Protein AF-A0A4Q2D1F9-F1 (afdb_monomer)

Secondary structure (DSSP, 8-state):
--HHHHHHHHHH-TT--EEEE---TTSSS--S-HHHHHHHHHHHHHH-TT--EEEEEEEPPHHHHHHHTT-TT-SEEEEEE-TT--HHHHHHGGG-TT--EEEEEE--GGGGTTT-

Structur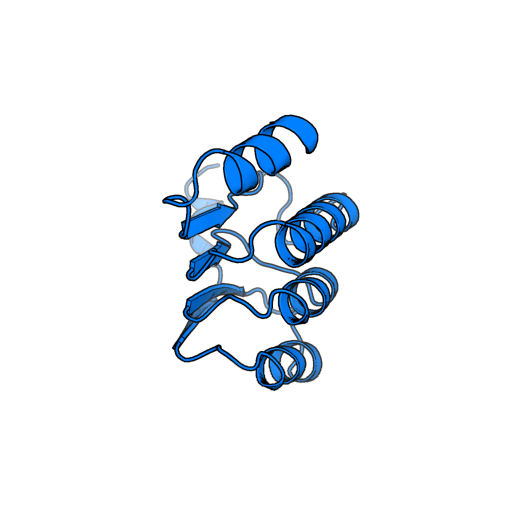e (mmCIF, N/CA/C/O backbone):
data_AF-A0A4Q2D1F9-F1
#
_entry.id   AF-A0A4Q2D1F9-F1
#
loop_
_atom_site.group_PDB
_atom_site.id
_atom_site.type_symbol
_atom_site.label_atom_id
_atom_site.label_alt_id
_atom_site.label_comp_id
_atom_site.label_asym_id
_atom_site.label_entity_id
_atom_site.label_seq_id
_atom_site.pdbx_PDB_ins_code
_atom_site.Cartn_x
_atom_site.Cartn_y
_atom_site.Cartn_z
_atom_site.occupancy
_atom_site.B_iso_or_equiv
_atom_site.auth_seq_id
_atom_site.auth_comp_id
_atom_site.auth_asym_id
_atom_site.auth_atom_id
_atom_site.pdbx_PDB_model_num
ATOM 1 N N . MET A 1 1 ? -14.770 5.225 -10.952 1.00 51.91 1 MET A N 1
ATOM 2 C CA . MET A 1 1 ? -15.082 5.745 -9.608 1.00 51.91 1 MET A CA 1
ATOM 3 C C . MET A 1 1 ? -14.342 7.062 -9.520 1.00 51.91 1 MET A C 1
ATOM 5 O O . MET A 1 1 ? -13.152 7.042 -9.796 1.00 51.91 1 MET A O 1
ATOM 9 N N . ASP A 1 2 ? -15.034 8.182 -9.334 1.00 61.16 2 ASP A N 1
ATOM 10 C CA . ASP A 1 2 ? -14.366 9.476 -9.145 1.00 61.16 2 ASP A CA 1
ATOM 11 C C . ASP A 1 2 ? -13.893 9.620 -7.686 1.00 61.16 2 ASP A C 1
ATOM 13 O O . ASP A 1 2 ? -14.381 8.914 -6.797 1.00 61.16 2 ASP A O 1
ATOM 17 N N . ASP A 1 3 ? -12.919 10.500 -7.443 1.00 59.34 3 ASP A N 1
ATOM 18 C CA . ASP A 1 3 ? -12.257 10.657 -6.135 1.00 59.34 3 ASP A CA 1
ATOM 19 C C . ASP A 1 3 ? -13.255 10.990 -5.010 1.00 59.34 3 ASP A C 1
ATOM 21 O O . ASP A 1 3 ? -13.109 10.541 -3.871 1.00 59.34 3 ASP A O 1
ATOM 25 N N . ILE A 1 4 ? -14.331 11.708 -5.353 1.00 62.62 4 ILE A N 1
ATOM 26 C CA . ILE A 1 4 ? -15.407 12.104 -4.435 1.00 62.62 4 ILE A CA 1
ATOM 27 C C . ILE A 1 4 ? -16.170 10.877 -3.919 1.00 62.62 4 ILE A C 1
ATOM 29 O O . ILE A 1 4 ? -16.434 10.774 -2.719 1.00 62.62 4 ILE A O 1
ATOM 33 N N . SER A 1 5 ? -16.489 9.916 -4.791 1.00 73.19 5 SER A N 1
ATOM 34 C CA . SER A 1 5 ? -17.184 8.686 -4.392 1.00 73.19 5 SER A CA 1
ATOM 35 C C . SER A 1 5 ? -16.352 7.833 -3.429 1.00 73.19 5 SER A C 1
ATOM 37 O O . SER A 1 5 ? -16.905 7.171 -2.551 1.00 73.19 5 SER A O 1
ATOM 39 N N . LEU A 1 6 ? -15.024 7.841 -3.574 1.00 69.62 6 LEU A N 1
ATOM 40 C CA . LEU A 1 6 ? -14.130 7.061 -2.718 1.00 69.62 6 LEU A CA 1
ATOM 41 C C . LEU A 1 6 ? -13.899 7.726 -1.363 1.00 69.62 6 LEU A C 1
ATOM 43 O O . LEU A 1 6 ? -13.922 7.051 -0.335 1.00 69.62 6 LEU A O 1
ATOM 47 N N . PHE A 1 7 ? -13.749 9.048 -1.355 1.00 68.12 7 PHE A N 1
ATOM 48 C CA . PHE A 1 7 ? -13.691 9.833 -0.130 1.00 68.12 7 PHE A CA 1
ATOM 49 C C . PHE A 1 7 ? -14.926 9.603 0.748 1.00 68.12 7 PHE A C 1
ATOM 51 O O . PHE A 1 7 ? -14.798 9.264 1.926 1.00 68.12 7 PHE A O 1
ATOM 58 N N . ILE A 1 8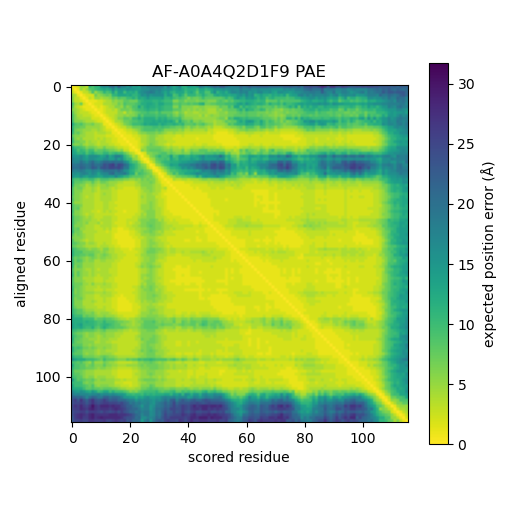 ? -16.124 9.704 0.158 1.00 68.12 8 ILE A N 1
ATOM 59 C CA . ILE A 1 8 ? -17.379 9.451 0.873 1.00 68.12 8 ILE A CA 1
ATOM 60 C C . ILE A 1 8 ? -17.378 8.031 1.441 1.00 68.12 8 ILE A C 1
ATOM 62 O O . ILE A 1 8 ? -17.720 7.858 2.606 1.00 68.12 8 ILE A O 1
ATOM 66 N N . ALA A 1 9 ? -16.942 7.028 0.671 1.00 74.75 9 ALA A N 1
ATOM 67 C CA . ALA A 1 9 ? -16.897 5.645 1.137 1.00 74.75 9 ALA A CA 1
ATOM 68 C C . ALA A 1 9 ? -16.049 5.478 2.413 1.00 74.75 9 ALA A C 1
ATOM 70 O O . ALA A 1 9 ? -16.528 4.876 3.371 1.00 74.75 9 ALA A O 1
ATOM 71 N N . PHE A 1 10 ? -14.844 6.055 2.473 1.00 78.06 10 PHE A N 1
ATOM 72 C CA . PHE A 1 10 ? -13.990 5.954 3.666 1.00 78.06 10 PHE A CA 1
ATOM 73 C C . PHE A 1 10 ? -14.530 6.711 4.882 1.00 78.06 10 PHE A C 1
ATOM 75 O O . PHE A 1 10 ? -14.299 6.287 6.014 1.00 78.06 10 PHE A O 1
ATOM 82 N N . GLN A 1 11 ? -15.272 7.799 4.670 1.00 73.50 11 GLN A N 1
ATOM 83 C CA . GLN A 1 11 ? -15.863 8.564 5.767 1.00 73.50 11 GLN A CA 1
ATOM 84 C C . GLN A 1 11 ? -17.152 7.947 6.313 1.00 73.50 11 GLN A C 1
ATOM 86 O O . GLN A 1 11 ? -17.373 7.948 7.523 1.00 73.50 11 GLN A O 1
ATOM 91 N N . VAL A 1 12 ? -18.025 7.448 5.435 1.00 75.94 12 VAL A N 1
ATOM 92 C CA . VAL A 1 12 ? -19.377 7.011 5.824 1.00 75.94 12 VAL A CA 1
ATOM 93 C C . VAL A 1 12 ? -19.457 5.525 6.153 1.00 75.94 12 VAL A C 1
ATOM 95 O O . VAL A 1 12 ? -20.417 5.094 6.790 1.00 75.94 12 VAL A O 1
ATOM 98 N N . LEU A 1 13 ? -18.456 4.736 5.752 1.00 77.19 13 LEU A N 1
ATOM 99 C CA . LEU A 1 13 ? -18.374 3.308 6.038 1.00 77.19 13 LEU A CA 1
ATOM 100 C C . LEU A 1 13 ? -17.093 3.018 6.832 1.00 77.19 13 LEU A C 1
ATOM 102 O O . LEU A 1 13 ? -16.105 2.563 6.257 1.00 77.19 13 LEU A O 1
ATOM 106 N N . PRO A 1 14 ? -17.100 3.210 8.167 1.00 74.25 14 PRO A N 1
ATOM 107 C CA . PRO A 1 14 ? -15.929 2.944 9.009 1.00 74.25 14 PRO A CA 1
ATOM 108 C C . PRO A 1 14 ? -15.499 1.468 8.992 1.00 74.25 14 PRO A C 1
ATOM 110 O O . PRO A 1 14 ? -14.394 1.140 9.407 1.00 74.25 14 PRO A O 1
ATOM 113 N N . SER A 1 15 ? -16.360 0.575 8.494 1.00 84.25 15 SER A N 1
ATOM 114 C CA . SER A 1 15 ? -16.048 -0.833 8.256 1.00 84.25 15 SER A CA 1
ATOM 115 C C . SER A 1 15 ? -15.146 -1.075 7.043 1.00 84.25 15 SER A C 1
ATOM 117 O O . SER A 1 15 ? -14.632 -2.182 6.906 1.00 84.25 15 SER A O 1
ATOM 119 N N . ILE A 1 16 ? -14.968 -0.100 6.141 1.00 87.00 16 ILE A N 1
ATOM 120 C CA . ILE A 1 16 ? -14.017 -0.235 5.034 1.00 87.00 16 ILE A CA 1
ATOM 121 C C . ILE A 1 16 ? -12.609 -0.080 5.600 1.00 87.00 16 ILE A C 1
ATOM 123 O O . ILE A 1 16 ? -12.116 1.024 5.816 1.00 87.00 16 ILE A O 1
ATOM 127 N N . ASN A 1 17 ? -11.962 -1.219 5.809 1.00 91.69 17 ASN A N 1
ATOM 128 C CA . ASN A 1 17 ? -10.580 -1.315 6.262 1.00 91.69 17 ASN A CA 1
ATOM 129 C C . ASN A 1 17 ? -9.664 -2.025 5.251 1.00 91.69 17 ASN A C 1
ATOM 131 O O . ASN A 1 17 ? -8.459 -2.112 5.471 1.00 91.69 17 ASN A O 1
ATOM 135 N N . VAL A 1 18 ? -10.209 -2.494 4.126 1.00 92.94 18 VAL A N 1
ATOM 136 C CA . VAL A 1 18 ? -9.450 -3.117 3.038 1.00 92.94 18 VAL A CA 1
ATOM 137 C C . VAL A 1 18 ? -9.709 -2.365 1.741 1.00 92.94 18 VAL A C 1
ATOM 139 O O . VAL A 1 18 ? -10.860 -2.175 1.347 1.00 92.94 18 VAL A O 1
ATOM 142 N N . LEU A 1 19 ? -8.635 -1.991 1.050 1.00 92.62 19 LEU A N 1
ATOM 143 C CA . LEU A 1 19 ? -8.678 -1.395 -0.278 1.00 92.62 19 LEU A CA 1
ATOM 144 C C . LEU A 1 19 ? -7.838 -2.234 -1.233 1.00 92.62 19 LEU A C 1
ATOM 146 O O . LEU A 1 19 ? -6.653 -2.477 -1.009 1.00 92.62 19 LEU A O 1
ATOM 150 N N . GLN A 1 20 ? -8.460 -2.639 -2.334 1.00 92.19 20 GLN A N 1
ATOM 151 C CA . GLN A 1 20 ? -7.782 -3.303 -3.434 1.00 92.19 20 GLN A CA 1
ATOM 152 C C . GLN A 1 20 ? -7.845 -2.419 -4.677 1.00 92.19 20 GLN A C 1
ATOM 154 O O . GLN A 1 20 ? -8.926 -2.070 -5.147 1.00 92.19 20 GLN A O 1
ATOM 159 N N . ILE A 1 21 ? -6.679 -2.093 -5.228 1.00 88.06 21 ILE A N 1
ATOM 160 C CA . ILE A 1 21 ? -6.530 -1.261 -6.417 1.00 88.06 21 ILE A CA 1
ATOM 161 C C . ILE A 1 21 ? -6.122 -2.161 -7.583 1.00 88.06 21 ILE A C 1
ATOM 163 O O . ILE A 1 21 ? -5.020 -2.719 -7.634 1.00 88.06 21 ILE A O 1
ATOM 167 N N . SER A 1 22 ? -7.045 -2.295 -8.534 1.00 83.38 22 SER A N 1
ATOM 168 C CA . SER A 1 22 ? -6.818 -2.955 -9.817 1.00 83.38 22 SER A CA 1
ATOM 169 C C . SER A 1 22 ? -6.730 -1.896 -10.908 1.00 83.38 22 SER A C 1
ATOM 171 O O . SER A 1 22 ? -7.693 -1.168 -11.146 1.00 83.38 22 SER A O 1
ATOM 173 N N . ARG A 1 23 ? -5.565 -1.797 -11.549 1.00 77.75 23 ARG A N 1
ATOM 174 C CA . ARG A 1 23 ? -5.321 -0.887 -12.677 1.00 77.75 23 ARG A CA 1
ATOM 175 C C . ARG A 1 23 ? -5.478 -1.637 -14.000 1.00 77.75 23 ARG A C 1
ATOM 177 O O . ARG A 1 23 ? -5.281 -2.854 -14.052 1.00 77.75 23 ARG A O 1
ATOM 184 N N . ASP A 1 24 ? -5.854 -0.914 -15.054 1.00 70.31 24 ASP A N 1
ATOM 185 C CA . ASP A 1 24 ? -6.038 -1.486 -16.393 1.00 70.31 24 ASP A CA 1
ATOM 186 C C . ASP A 1 24 ? -4.700 -2.026 -16.949 1.00 70.31 24 ASP A C 1
ATOM 188 O O . ASP A 1 24 ? -3.646 -1.410 -16.807 1.00 70.31 24 ASP A O 1
ATOM 192 N N . HIS A 1 25 ? -4.764 -3.202 -17.568 1.00 58.88 25 HIS A N 1
ATOM 193 C CA . HIS A 1 25 ? -3.659 -4.050 -18.027 1.00 58.88 25 HIS A CA 1
ATOM 194 C C . HIS A 1 25 ? -3.121 -3.652 -19.406 1.00 58.88 25 HIS A C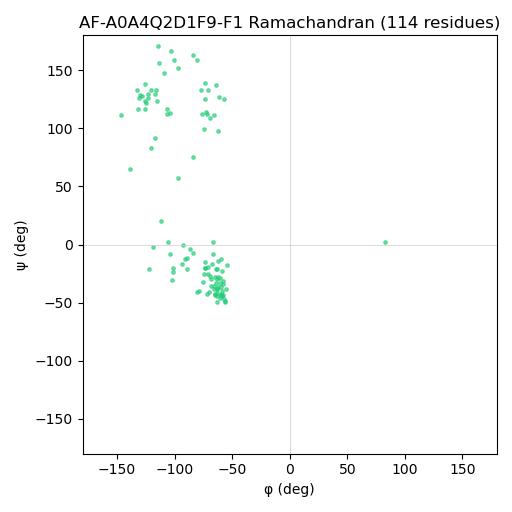 1
ATOM 196 O O . HIS A 1 25 ? -2.113 -4.190 -19.862 1.00 58.88 25 HIS A O 1
ATOM 202 N N . ARG A 1 26 ? -3.789 -2.716 -20.090 1.00 60.88 26 ARG A N 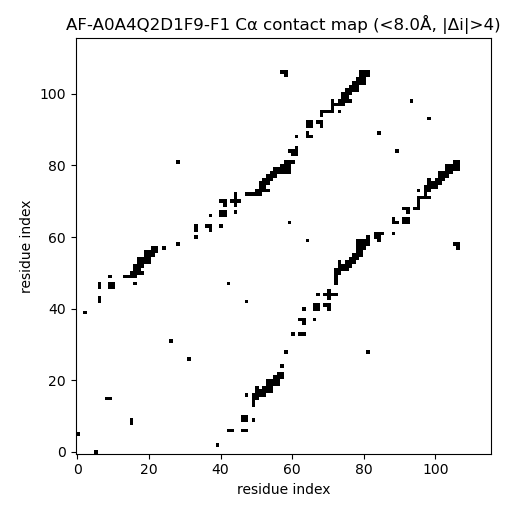1
ATOM 203 C CA . ARG A 1 26 ? -3.442 -2.326 -21.463 1.00 60.88 26 ARG A CA 1
ATOM 204 C C . ARG A 1 26 ? -2.086 -1.623 -21.595 1.00 60.88 26 ARG A C 1
ATOM 206 O O . ARG A 1 26 ? -1.613 -1.445 -22.714 1.00 60.88 26 ARG A O 1
ATOM 213 N N . PHE A 1 27 ? -1.432 -1.289 -20.482 1.00 55.53 27 PHE A N 1
ATOM 214 C CA . PHE A 1 27 ? -0.123 -0.643 -20.468 1.00 55.53 27 PHE A CA 1
ATOM 215 C C . PHE A 1 27 ? 0.914 -1.552 -19.803 1.00 55.53 27 PHE A C 1
ATOM 217 O O . PHE A 1 27 ? 1.085 -1.569 -18.586 1.00 55.53 27 PHE A O 1
ATOM 224 N N . GLN A 1 28 ? 1.580 -2.357 -20.634 1.00 54.00 28 GLN A N 1
ATOM 225 C CA . GLN A 1 28 ? 2.618 -3.308 -20.237 1.00 54.00 28 GLN A CA 1
ATOM 226 C C . GLN A 1 28 ? 3.816 -2.581 -19.605 1.00 54.00 28 GLN A C 1
ATOM 228 O O . GLN A 1 28 ? 4.698 -2.092 -20.306 1.00 54.00 28 GLN A O 1
ATOM 233 N N . GLY A 1 29 ? 3.863 -2.528 -18.274 1.00 55.06 29 GLY A N 1
ATOM 234 C CA . GLY A 1 29 ? 5.053 -2.114 -17.526 1.00 55.06 29 GLY A CA 1
ATOM 235 C C . GLY A 1 29 ? 5.270 -0.607 -17.361 1.00 55.06 29 GLY A C 1
ATOM 236 O O . GLY A 1 29 ? 6.256 -0.222 -16.739 1.00 55.06 29 GLY A O 1
ATOM 237 N N . GLN A 1 30 ? 4.365 0.244 -17.847 1.00 58.47 30 GLN A N 1
ATOM 238 C CA . GLN A 1 30 ? 4.424 1.682 -17.590 1.00 58.47 30 GLN A CA 1
ATOM 239 C C . GLN A 1 30 ? 3.006 2.236 -17.501 1.00 58.47 30 GLN A C 1
ATOM 241 O O . GLN A 1 30 ? 2.271 2.251 -18.482 1.00 58.47 30 GLN A O 1
ATOM 246 N N . GLU A 1 31 ? 2.596 2.656 -16.307 1.00 65.50 31 GLU A N 1
ATOM 247 C CA . GLU A 1 31 ? 1.356 3.410 -16.161 1.00 65.50 31 GLU A CA 1
ATOM 248 C C . GLU A 1 31 ? 1.492 4.707 -16.965 1.00 65.50 31 GLU A C 1
ATOM 250 O O . GLU A 1 31 ? 2.472 5.427 -16.789 1.00 65.50 31 GLU A O 1
ATOM 255 N N . LEU A 1 32 ? 0.542 4.991 -17.862 1.00 66.81 32 LEU A N 1
ATOM 256 C CA . LEU A 1 32 ? 0.563 6.238 -18.637 1.00 66.81 32 LEU A CA 1
ATOM 257 C C . LEU A 1 32 ? 0.435 7.473 -17.738 1.00 66.81 32 LEU A C 1
ATOM 259 O O . LEU A 1 32 ? 0.955 8.527 -18.088 1.00 66.81 32 LEU A O 1
ATOM 263 N N . HIS A 1 33 ? -0.256 7.316 -16.605 1.00 79.06 33 HIS A N 1
ATOM 264 C CA . HIS A 1 33 ? -0.614 8.39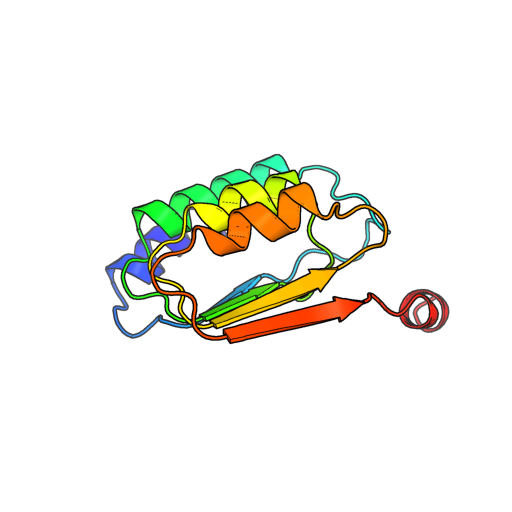6 -15.693 1.00 79.06 33 HIS A CA 1
ATOM 265 C C . HIS A 1 33 ? -0.456 7.991 -14.215 1.00 79.06 33 HIS A C 1
ATOM 267 O O . HIS A 1 33 ? -1.454 7.887 -13.494 1.00 79.06 33 HIS A O 1
ATOM 273 N N . PRO A 1 34 ? 0.777 7.719 -13.739 1.00 82.00 34 PRO A N 1
ATOM 274 C CA . PRO A 1 34 ? 1.026 7.373 -12.339 1.00 82.00 34 PRO A CA 1
ATOM 275 C C . PRO A 1 34 ? 0.564 8.467 -11.368 1.00 82.00 34 PRO A C 1
ATOM 277 O O . PRO A 1 34 ? 0.281 8.169 -10.211 1.00 82.00 34 PRO A O 1
ATOM 280 N N . GLU A 1 35 ? 0.447 9.715 -11.824 1.00 86.12 35 GLU A N 1
ATOM 281 C CA . GLU A 1 35 ? -0.059 10.847 -11.054 1.00 86.12 35 GLU A CA 1
ATOM 282 C C . GLU A 1 35 ? -1.479 10.632 -10.522 1.00 86.12 35 GLU A C 1
ATOM 284 O O . GLU A 1 35 ? -1.765 11.069 -9.410 1.00 86.12 35 GLU A O 1
ATOM 289 N N . TYR A 1 36 ? -2.349 9.920 -11.247 1.00 85.94 36 TYR A N 1
ATOM 290 C CA . TYR A 1 36 ? -3.704 9.644 -10.765 1.00 85.94 36 TYR A CA 1
ATOM 291 C C . TYR A 1 36 ? -3.685 8.632 -9.627 1.00 85.94 36 TYR A C 1
ATOM 293 O O . TYR A 1 36 ? -4.344 8.831 -8.609 1.00 85.94 36 TYR A O 1
ATOM 301 N N . THR A 1 37 ? -2.881 7.576 -9.756 1.00 87.25 37 THR A N 1
ATOM 302 C CA . THR A 1 37 ? -2.706 6.603 -8.674 1.00 87.25 37 THR A CA 1
ATOM 303 C C . THR A 1 37 ? -2.020 7.238 -7.465 1.00 87.25 37 THR A C 1
ATOM 305 O O . THR A 1 37 ? -2.395 6.957 -6.332 1.00 87.25 37 THR A O 1
ATOM 308 N N . ILE A 1 38 ? -1.050 8.128 -7.676 1.00 90.25 38 ILE A N 1
ATOM 309 C CA . ILE A 1 38 ? -0.407 8.875 -6.591 1.00 90.25 38 ILE A CA 1
ATOM 310 C C . ILE A 1 38 ? -1.426 9.776 -5.883 1.00 90.25 38 ILE A C 1
ATOM 312 O O . ILE A 1 38 ? -1.534 9.699 -4.663 1.00 90.25 38 ILE A O 1
ATOM 316 N N . ALA A 1 39 ? -2.211 10.565 -6.624 1.00 89.31 39 ALA A N 1
ATOM 317 C CA . ALA A 1 39 ? -3.238 11.439 -6.055 1.00 89.31 39 ALA A CA 1
ATOM 318 C C . ALA A 1 39 ? -4.295 10.649 -5.269 1.00 89.31 39 ALA A C 1
ATOM 320 O O . ALA A 1 39 ? -4.651 11.026 -4.153 1.00 89.31 39 ALA A O 1
ATOM 321 N N . LEU A 1 40 ? -4.728 9.509 -5.813 1.00 88.69 40 LEU A N 1
ATOM 322 C CA . LEU A 1 40 ? -5.614 8.567 -5.140 1.00 88.69 40 LEU A CA 1
ATOM 323 C C . LEU A 1 40 ? -5.033 8.106 -3.797 1.00 88.69 40 LEU A C 1
ATOM 325 O O . LEU A 1 40 ? -5.725 8.127 -2.782 1.00 88.69 40 LEU A O 1
ATOM 329 N N . ILE A 1 41 ? -3.765 7.694 -3.776 1.00 91.88 41 ILE A N 1
ATOM 330 C CA . ILE A 1 41 ? -3.106 7.219 -2.555 1.00 91.88 41 ILE A CA 1
ATOM 331 C C . ILE A 1 41 ? -2.894 8.343 -1.542 1.00 91.88 41 ILE A C 1
ATOM 333 O O . ILE A 1 41 ? -3.072 8.109 -0.349 1.00 91.88 41 ILE A O 1
ATOM 337 N N . SER A 1 42 ? -2.602 9.564 -1.989 1.00 90.81 42 SER A N 1
ATOM 338 C CA . SER A 1 42 ? -2.573 10.733 -1.107 1.00 90.81 42 SER A CA 1
ATOM 339 C C . SER A 1 42 ? -3.936 10.977 -0.452 1.00 90.81 42 SER A C 1
ATOM 341 O O . SER A 1 42 ? -4.007 11.111 0.765 1.00 90.81 42 SER A O 1
ATOM 343 N N . ALA A 1 43 ? -5.032 10.919 -1.214 1.00 88.38 43 ALA A N 1
ATOM 344 C CA . ALA A 1 43 ? -6.376 11.049 -0.650 1.00 88.38 43 ALA A CA 1
ATOM 345 C C . ALA A 1 43 ? -6.709 9.915 0.342 1.00 88.38 43 ALA A C 1
ATOM 347 O O . ALA A 1 43 ? -7.361 10.142 1.361 1.00 88.38 43 ALA A O 1
ATOM 348 N N . VAL A 1 44 ? -6.244 8.691 0.072 1.00 90.38 44 VAL A N 1
ATO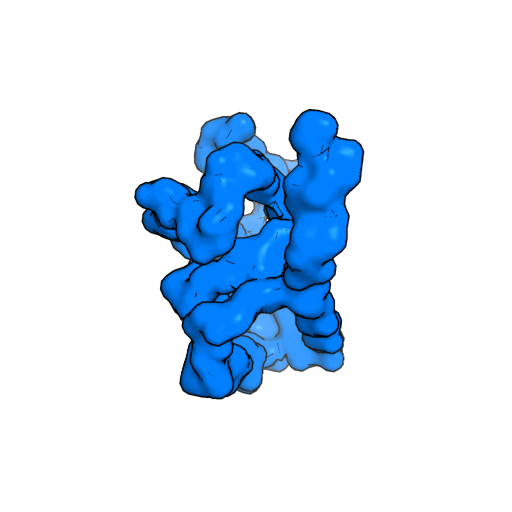M 349 C CA . VAL A 1 44 ? -6.364 7.558 1.005 1.00 90.38 44 VAL A CA 1
ATOM 350 C C . VAL A 1 44 ? -5.592 7.830 2.299 1.00 90.38 44 VAL A C 1
ATOM 352 O O . VAL A 1 44 ? -6.144 7.600 3.372 1.00 90.38 44 VAL A O 1
ATOM 355 N N . ALA A 1 45 ? -4.365 8.352 2.228 1.00 91.56 45 ALA A N 1
ATOM 356 C CA . ALA A 1 45 ? -3.575 8.702 3.410 1.00 91.56 45 ALA A CA 1
ATOM 357 C C . ALA A 1 45 ? -4.286 9.739 4.300 1.00 91.56 45 ALA A C 1
ATOM 359 O O . ALA A 1 45 ? -4.306 9.599 5.524 1.00 91.56 45 ALA A O 1
ATOM 360 N N . ASP A 1 46 ? -4.928 10.733 3.686 1.00 89.81 46 ASP A N 1
ATOM 361 C CA . ASP A 1 46 ? -5.605 11.811 4.411 1.00 89.81 46 ASP A CA 1
ATOM 362 C C . ASP A 1 46 ? -6.934 11.362 5.040 1.00 89.81 46 ASP A C 1
ATOM 364 O O . ASP A 1 46 ? -7.335 11.849 6.103 1.00 89.81 46 ASP A O 1
ATOM 368 N N . HIS A 1 47 ? -7.645 10.426 4.405 1.00 87.19 47 HIS A N 1
ATOM 369 C CA . HIS A 1 47 ? -9.058 10.187 4.717 1.00 87.19 47 HIS A CA 1
ATOM 370 C C . HIS A 1 47 ? -9.397 8.764 5.165 1.00 87.19 47 HIS A C 1
ATOM 372 O O . HIS A 1 47 ? -10.400 8.570 5.852 1.00 87.19 47 HIS A O 1
ATOM 378 N N . ALA A 1 48 ? -8.571 7.768 4.849 1.00 89.12 48 ALA A N 1
ATOM 379 C CA . ALA A 1 48 ? -8.835 6.363 5.149 1.00 89.12 48 ALA A CA 1
ATOM 380 C C . ALA A 1 48 ? -8.139 5.910 6.448 1.00 89.12 48 ALA A C 1
ATOM 382 O O . ALA A 1 48 ? -7.366 4.952 6.474 1.00 89.12 48 ALA A O 1
ATOM 383 N N . GLN A 1 49 ? -8.433 6.590 7.559 1.00 89.00 49 GLN A N 1
ATOM 384 C CA . GLN A 1 49 ? -7.771 6.341 8.853 1.00 89.00 49 GLN A CA 1
ATOM 385 C C . GLN A 1 49 ? -8.033 4.932 9.424 1.00 89.00 49 GLN A C 1
ATOM 387 O O . GLN A 1 49 ? -7.252 4.435 10.227 1.00 89.00 49 GLN A O 1
ATOM 392 N N . ASN A 1 50 ? -9.102 4.264 8.976 1.00 91.62 50 ASN A N 1
ATOM 393 C CA . ASN A 1 50 ? -9.432 2.886 9.362 1.00 91.62 50 ASN A CA 1
ATOM 394 C C . ASN A 1 50 ? -8.868 1.829 8.396 1.00 91.62 50 ASN A C 1
ATOM 396 O O . ASN A 1 50 ? -9.111 0.638 8.590 1.00 91.62 50 ASN A O 1
ATOM 400 N N . LEU A 1 51 ? -8.162 2.237 7.336 1.00 93.62 51 LEU A N 1
ATOM 401 C CA . LEU A 1 51 ? -7.616 1.318 6.346 1.00 93.62 51 LEU A CA 1
ATOM 402 C C . LEU A 1 51 ? -6.445 0.529 6.930 1.00 93.62 51 LEU A C 1
ATOM 404 O O . LEU A 1 51 ? -5.377 1.078 7.156 1.00 93.62 51 LEU A O 1
ATOM 408 N N . THR A 1 52 ? -6.623 -0.774 7.117 1.00 96.38 52 THR A N 1
ATOM 409 C CA . THR A 1 52 ? -5.587 -1.665 7.649 1.00 96.38 52 THR A CA 1
ATOM 410 C C . THR A 1 52 ? -4.905 -2.485 6.561 1.00 96.38 52 THR A C 1
ATOM 412 O O . THR A 1 52 ? -3.762 -2.901 6.742 1.00 96.38 52 THR A O 1
ATOM 415 N N . ALA A 1 53 ? -5.560 -2.704 5.417 1.00 96.62 53 ALA A N 1
ATOM 416 C CA . ALA A 1 53 ? -5.002 -3.493 4.328 1.00 96.62 53 ALA A CA 1
ATOM 417 C C . ALA A 1 53 ? -5.086 -2.779 2.974 1.00 96.62 53 ALA A C 1
ATOM 419 O O . ALA A 1 53 ? -6.157 -2.348 2.541 1.00 96.62 53 ALA A O 1
ATOM 420 N N . LEU A 1 54 ? -3.949 -2.716 2.280 1.00 96.12 54 LEU A N 1
ATOM 421 C CA . LEU A 1 54 ? -3.826 -2.121 0.952 1.00 96.12 54 LEU A CA 1
ATOM 422 C C . LEU A 1 54 ? -3.205 -3.122 -0.024 1.00 96.12 54 LEU A C 1
ATOM 424 O O . LEU A 1 54 ? -2.107 -3.639 0.194 1.00 96.12 54 LEU A O 1
ATOM 428 N N . HIS A 1 55 ? -3.915 -3.386 -1.118 1.00 95.38 55 HIS A N 1
ATOM 429 C CA . HIS A 1 55 ? -3.532 -4.385 -2.109 1.00 95.38 55 HIS A CA 1
ATOM 430 C C . HIS A 1 55 ? -3.442 -3.771 -3.503 1.00 95.38 55 HIS A C 1
ATOM 432 O O . HIS A 1 55 ? -4.434 -3.287 -4.045 1.00 95.38 55 HIS A O 1
ATOM 438 N N . PHE A 1 56 ? -2.268 -3.864 -4.121 1.00 91.38 56 PHE A N 1
ATOM 439 C CA . PHE A 1 56 ? -2.063 -3.552 -5.530 1.00 91.38 56 PHE A CA 1
ATOM 440 C C . PHE A 1 56 ? -1.931 -4.840 -6.331 1.00 91.38 56 PHE A C 1
ATOM 442 O O . PHE A 1 56 ? -0.952 -5.571 -6.196 1.00 91.38 56 PHE A O 1
ATOM 449 N N . ILE A 1 57 ? -2.909 -5.095 -7.202 1.00 86.12 57 ILE A N 1
ATOM 450 C CA . ILE A 1 57 ? -2.924 -6.302 -8.047 1.00 86.12 57 ILE A CA 1
ATOM 451 C C . ILE A 1 57 ? -1.909 -6.192 -9.195 1.00 86.12 57 ILE A C 1
ATOM 453 O O . ILE A 1 57 ? -1.438 -7.195 -9.721 1.00 86.12 57 ILE A O 1
ATOM 457 N N . ARG A 1 58 ? -1.579 -4.963 -9.602 1.00 84.12 58 ARG A N 1
ATOM 458 C CA . ARG A 1 58 ? -0.697 -4.671 -10.740 1.00 84.12 58 ARG A CA 1
ATOM 459 C C . ARG A 1 58 ? 0.608 -4.018 -10.295 1.00 84.12 58 ARG A C 1
ATOM 461 O O . ARG A 1 58 ? 0.586 -3.349 -9.255 1.00 84.12 58 ARG A O 1
ATOM 468 N N . PRO A 1 59 ? 1.692 -4.129 -11.088 1.00 86.06 59 PRO A N 1
ATOM 469 C CA . PRO A 1 59 ? 2.994 -3.585 -10.728 1.00 86.06 59 PRO A CA 1
ATOM 470 C C . PRO A 1 59 ? 2.998 -2.098 -10.443 1.00 86.06 59 PRO A C 1
ATOM 472 O O . PRO A 1 59 ? 2.551 -1.293 -11.263 1.00 86.06 59 PRO A O 1
ATOM 475 N N . VAL A 1 60 ? 3.484 -1.712 -9.273 1.00 87.06 60 VAL A N 1
ATOM 476 C CA . VAL A 1 60 ? 3.631 -0.301 -8.900 1.00 87.06 60 VAL A CA 1
ATOM 477 C C . VAL A 1 60 ? 4.940 0.286 -9.431 1.00 87.06 60 VAL A C 1
ATOM 479 O O . VAL A 1 60 ? 5.852 -0.434 -9.826 1.00 87.06 60 VAL A O 1
ATOM 482 N N . THR A 1 61 ? 5.019 1.613 -9.454 1.00 89.06 61 THR A N 1
ATOM 483 C CA . THR A 1 61 ? 6.251 2.359 -9.739 1.00 89.06 61 THR A CA 1
ATOM 484 C C . THR A 1 61 ? 6.843 2.901 -8.437 1.00 89.06 61 THR A C 1
ATOM 486 O O . THR A 1 61 ? 6.148 2.978 -7.422 1.00 89.06 61 THR A O 1
ATOM 489 N N . ASN A 1 62 ? 8.097 3.362 -8.469 1.00 91.38 62 ASN A N 1
ATOM 490 C CA . ASN A 1 62 ? 8.736 4.005 -7.311 1.00 91.38 62 ASN A CA 1
ATOM 491 C C . ASN A 1 62 ? 7.930 5.199 -6.775 1.00 91.38 62 ASN A C 1
ATOM 493 O O . ASN A 1 62 ? 7.819 5.373 -5.567 1.00 91.38 62 ASN A O 1
ATOM 497 N N . GLY A 1 63 ? 7.319 5.994 -7.662 1.00 91.19 63 GLY A N 1
ATOM 498 C CA . GLY A 1 63 ? 6.482 7.129 -7.260 1.00 91.19 63 GLY A CA 1
ATOM 499 C C . GLY A 1 63 ? 5.243 6.703 -6.470 1.00 91.19 63 GLY A C 1
ATOM 500 O O . GLY A 1 63 ? 4.885 7.346 -5.487 1.00 91.19 63 GLY A O 1
ATOM 501 N N . ILE A 1 64 ? 4.630 5.579 -6.849 1.00 91.56 64 ILE A N 1
ATOM 502 C CA . ILE A 1 64 ? 3.486 5.015 -6.125 1.00 91.56 64 ILE A CA 1
ATOM 503 C C . ILE A 1 64 ? 3.928 4.450 -4.775 1.00 91.56 64 ILE A C 1
ATOM 505 O O . ILE A 1 64 ? 3.249 4.682 -3.783 1.00 91.56 64 ILE A O 1
ATOM 509 N N . ILE A 1 65 ? 5.075 3.767 -4.704 1.00 93.62 65 ILE A N 1
ATOM 510 C CA . ILE A 1 65 ? 5.632 3.296 -3.425 1.00 93.62 65 ILE A CA 1
ATOM 511 C C . ILE A 1 65 ? 5.884 4.474 -2.476 1.00 93.62 65 ILE A C 1
ATOM 513 O O . ILE A 1 65 ? 5.495 4.416 -1.310 1.00 93.62 65 ILE A O 1
ATOM 517 N N . ASN A 1 66 ? 6.457 5.567 -2.985 1.00 93.94 66 ASN A N 1
ATOM 518 C CA . ASN A 1 66 ? 6.658 6.776 -2.196 1.00 93.94 66 ASN A CA 1
ATOM 519 C C . ASN A 1 66 ? 5.325 7.338 -1.669 1.00 93.94 66 ASN A C 1
ATOM 521 O O . ASN A 1 66 ? 5.226 7.669 -0.492 1.00 93.94 66 ASN A O 1
ATOM 525 N N . ALA A 1 67 ? 4.271 7.381 -2.488 1.00 94.12 67 ALA A N 1
ATOM 526 C CA . ALA A 1 67 ? 2.945 7.804 -2.028 1.00 94.12 67 ALA A CA 1
ATOM 527 C C . ALA A 1 67 ? 2.374 6.863 -0.951 1.00 94.12 67 ALA A C 1
ATOM 529 O O . ALA A 1 67 ? 1.840 7.322 0.056 1.00 94.12 67 ALA A O 1
ATOM 530 N N . ILE A 1 68 ? 2.535 5.546 -1.123 1.00 95.31 68 ILE A N 1
ATOM 531 C CA . ILE A 1 68 ? 2.083 4.531 -0.157 1.00 95.31 68 ILE A CA 1
ATOM 532 C C . ILE A 1 68 ? 2.762 4.710 1.201 1.00 95.31 68 ILE A C 1
ATOM 534 O O . ILE A 1 68 ? 2.117 4.476 2.219 1.00 95.31 68 ILE A O 1
ATOM 538 N N . SER A 1 69 ? 4.017 5.172 1.239 1.00 95.31 69 SER A N 1
ATOM 539 C CA . SER A 1 69 ? 4.741 5.423 2.496 1.00 95.31 69 SER A CA 1
ATOM 540 C C . SER A 1 69 ? 4.062 6.455 3.414 1.00 95.31 69 SER A C 1
ATOM 542 O O . SER A 1 69 ? 4.410 6.551 4.587 1.00 95.31 69 SER A O 1
ATOM 544 N N . GLN A 1 70 ? 3.074 7.200 2.905 1.00 94.69 70 GLN A N 1
ATOM 545 C CA . GLN A 1 70 ? 2.288 8.172 3.667 1.00 94.69 70 GLN A CA 1
ATOM 546 C C . GLN A 1 70 ? 1.012 7.580 4.293 1.00 94.69 70 GLN A C 1
ATOM 548 O O . GLN A 1 70 ? 0.399 8.218 5.145 1.00 94.69 70 GLN A O 1
ATOM 553 N N . VAL A 1 71 ? 0.595 6.365 3.912 1.00 94.50 71 VAL A N 1
ATOM 554 C CA . VAL A 1 71 ? -0.639 5.732 4.414 1.00 94.50 71 VAL A CA 1
ATOM 555 C C . VAL A 1 71 ? -0.367 5.031 5.751 1.00 94.50 71 VAL A C 1
ATOM 557 O O . VAL A 1 71 ? -0.252 3.808 5.832 1.00 94.50 71 VAL A O 1
ATOM 560 N N . SER A 1 72 ? -0.235 5.823 6.814 1.00 94.94 72 SER A N 1
ATOM 561 C CA . SER A 1 72 ? 0.236 5.375 8.134 1.00 94.94 72 SER A CA 1
ATOM 562 C C . SER A 1 72 ? -0.659 4.347 8.834 1.00 94.94 72 SER A C 1
ATOM 564 O O . SER A 1 72 ? -0.171 3.630 9.703 1.00 94.94 72 SER A O 1
ATOM 566 N N . SER A 1 73 ? -1.936 4.251 8.454 1.00 94.44 73 SER A N 1
ATOM 567 C CA . SER A 1 73 ? -2.918 3.325 9.030 1.00 94.44 73 SER A CA 1
ATOM 568 C C . SER A 1 73 ? -2.723 1.863 8.605 1.00 94.44 73 SER A C 1
ATOM 570 O O . SER A 1 73 ? -3.195 0.952 9.291 1.00 94.44 73 SER A O 1
ATOM 572 N N . VAL A 1 74 ? -2.020 1.612 7.495 1.00 96.81 74 VAL A N 1
ATOM 573 C CA . VAL A 1 74 ? -1.916 0.272 6.903 1.00 96.81 74 VAL A CA 1
ATOM 574 C C . VAL A 1 74 ? -1.003 -0.633 7.730 1.00 96.81 74 VAL A C 1
ATOM 576 O O . VAL A 1 74 ? 0.178 -0.350 7.923 1.00 96.81 74 VAL A O 1
ATOM 579 N N . THR A 1 75 ? -1.538 -1.788 8.131 1.00 97.75 75 THR A N 1
ATOM 580 C CA . THR A 1 75 ? -0.805 -2.858 8.825 1.00 97.75 75 THR A CA 1
ATOM 581 C C . THR A 1 75 ? -0.416 -4.011 7.903 1.00 97.75 75 THR A C 1
ATOM 583 O O . THR A 1 75 ? 0.526 -4.753 8.188 1.00 97.75 75 THR A O 1
ATOM 586 N N . SER A 1 76 ? -1.097 -4.149 6.763 1.00 98.06 76 SER A N 1
ATOM 587 C CA . SER A 1 76 ? -0.845 -5.183 5.762 1.00 98.06 76 SER A CA 1
ATOM 588 C C . SER A 1 76 ? -0.768 -4.589 4.359 1.00 98.06 76 SER A C 1
ATOM 590 O O . SER A 1 76 ? -1.760 -4.099 3.820 1.00 98.06 76 SER A O 1
ATOM 592 N N . LEU A 1 77 ? 0.398 -4.711 3.728 1.00 97.50 77 LEU A N 1
ATOM 593 C CA . LEU A 1 77 ? 0.656 -4.210 2.383 1.00 97.50 77 LEU A CA 1
ATOM 594 C C . LEU A 1 77 ? 0.985 -5.354 1.421 1.00 97.50 77 LEU A C 1
ATOM 596 O O . LEU A 1 77 ? 1.862 -6.178 1.682 1.00 97.50 77 LEU A O 1
ATOM 600 N N . SER A 1 78 ? 0.303 -5.383 0.280 1.00 96.06 78 SER A N 1
ATOM 601 C CA . SER A 1 78 ? 0.546 -6.346 -0.793 1.00 96.06 78 SER A CA 1
ATOM 602 C C . SER A 1 78 ? 0.798 -5.609 -2.098 1.00 96.06 78 SER A C 1
ATOM 604 O O . SER A 1 78 ? -0.112 -4.957 -2.612 1.00 96.06 78 SER A O 1
ATOM 606 N N . LEU A 1 79 ? 1.999 -5.746 -2.658 1.00 91.94 79 LEU A N 1
ATOM 607 C CA . LEU A 1 79 ? 2.390 -5.097 -3.907 1.00 91.94 79 LEU A CA 1
ATOM 608 C C . LEU A 1 79 ? 2.787 -6.130 -4.955 1.00 91.94 79 LEU A C 1
ATOM 610 O O . LEU A 1 79 ? 3.602 -7.018 -4.704 1.00 91.94 79 LEU A O 1
ATOM 614 N N . SER A 1 80 ? 2.260 -5.971 -6.163 1.00 88.06 80 SER A N 1
ATOM 615 C CA . SER A 1 80 ? 2.908 -6.537 -7.338 1.00 88.06 80 SER A CA 1
ATOM 616 C C . SER A 1 80 ? 4.101 -5.649 -7.715 1.00 88.06 80 SER A C 1
ATOM 618 O O . SER A 1 80 ? 3.991 -4.419 -7.733 1.00 88.06 80 SER A O 1
ATOM 620 N N . MET A 1 81 ? 5.250 -6.267 -7.971 1.00 83.31 81 MET A N 1
ATOM 621 C CA . MET A 1 81 ? 6.502 -5.610 -8.325 1.00 83.31 81 MET A CA 1
ATOM 622 C C . MET A 1 81 ? 6.850 -5.850 -9.791 1.00 83.31 81 MET A C 1
ATOM 624 O O . MET A 1 81 ? 6.571 -6.911 -10.352 1.00 83.31 81 MET A O 1
ATOM 628 N N . ASN A 1 82 ? 7.503 -4.862 -10.399 1.00 79.38 82 ASN A N 1
ATOM 629 C CA . ASN A 1 82 ? 8.222 -5.036 -11.654 1.00 79.38 82 ASN A CA 1
ATOM 630 C C . ASN A 1 82 ? 9.729 -4.837 -11.424 1.00 79.38 82 ASN A C 1
ATOM 632 O O . ASN A 1 82 ? 10.170 -4.355 -10.385 1.00 79.38 82 ASN A O 1
ATOM 636 N N . HIS A 1 83 ? 10.510 -5.150 -12.451 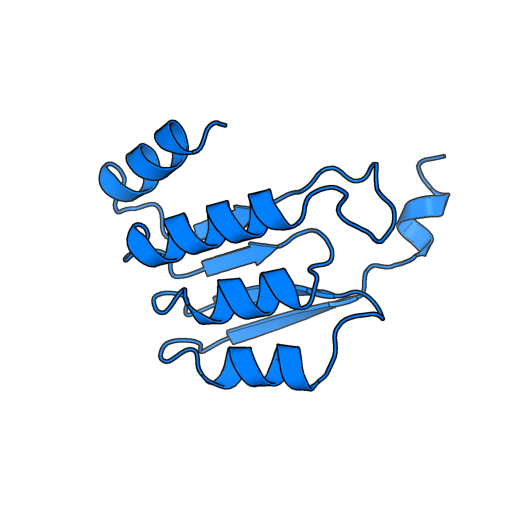1.00 79.69 83 HIS A N 1
ATOM 637 C CA . HIS A 1 83 ? 11.969 -5.016 -12.473 1.00 79.69 83 HIS A CA 1
ATOM 638 C C . HIS A 1 83 ? 12.493 -3.566 -12.417 1.00 79.69 83 HIS A C 1
ATOM 640 O O . HIS A 1 83 ? 13.697 -3.360 -12.537 1.00 79.69 83 HIS A O 1
ATOM 646 N N . THR A 1 84 ? 11.615 -2.563 -12.308 1.00 82.88 84 THR A N 1
ATOM 647 C CA . THR A 1 84 ? 11.996 -1.139 -12.260 1.00 82.88 84 THR A CA 1
ATOM 648 C C . THR A 1 84 ? 11.916 -0.548 -10.854 1.00 82.88 84 THR A C 1
ATOM 650 O O . THR A 1 84 ? 12.350 0.587 -10.646 1.00 82.88 84 THR A O 1
ATOM 653 N N . ILE A 1 85 ? 11.368 -1.302 -9.894 1.00 87.38 85 ILE A N 1
ATOM 654 C CA . ILE A 1 85 ? 11.351 -0.900 -8.490 1.00 87.38 85 ILE A CA 1
ATOM 655 C C . ILE A 1 85 ? 12.768 -0.983 -7.928 1.00 87.38 85 ILE A C 1
ATOM 657 O O . ILE A 1 85 ? 13.454 -1.981 -8.145 1.00 87.38 85 ILE A O 1
ATOM 661 N N . THR A 1 86 ? 13.202 0.062 -7.224 1.00 91.31 86 THR A N 1
ATOM 662 C CA . THR A 1 86 ? 14.530 0.094 -6.599 1.00 91.31 86 THR A CA 1
ATOM 663 C C . THR A 1 86 ? 14.467 -0.222 -5.110 1.00 91.31 86 THR A C 1
ATOM 665 O O . THR A 1 86 ? 13.430 -0.042 -4.463 1.00 91.31 86 THR A O 1
ATOM 668 N N . ASP A 1 87 ? 15.600 -0.650 -4.554 1.00 91.75 87 ASP A N 1
ATOM 669 C CA . ASP A 1 87 ? 15.734 -0.914 -3.121 1.00 91.75 87 ASP A CA 1
ATOM 670 C C . ASP A 1 87 ? 15.441 0.346 -2.293 1.00 91.75 87 ASP A C 1
ATOM 672 O O . ASP A 1 87 ? 14.782 0.262 -1.260 1.00 91.75 87 ASP A O 1
ATOM 676 N N . GLU A 1 88 ? 15.829 1.536 -2.768 1.00 93.94 88 GLU A N 1
ATOM 677 C CA . GLU A 1 88 ? 15.545 2.801 -2.078 1.00 93.94 88 GLU A CA 1
ATOM 678 C C . GLU A 1 88 ? 14.046 3.078 -1.969 1.00 93.94 88 GLU A C 1
ATOM 680 O O . GLU A 1 88 ? 13.586 3.566 -0.937 1.00 93.94 88 GLU A O 1
ATOM 685 N N . ALA A 1 89 ? 13.270 2.754 -3.008 1.00 91.75 89 ALA A N 1
ATOM 686 C CA . ALA A 1 89 ? 11.820 2.884 -2.943 1.00 91.75 89 ALA A CA 1
ATOM 687 C C . ALA A 1 89 ? 11.240 1.919 -1.899 1.00 91.75 89 ALA A C 1
ATOM 689 O O . ALA A 1 89 ? 10.385 2.310 -1.108 1.00 91.75 89 ALA A O 1
ATOM 690 N N . LEU A 1 90 ? 11.730 0.677 -1.846 1.00 92.31 90 LEU A N 1
ATOM 691 C CA . LEU A 1 90 ? 11.280 -0.308 -0.859 1.00 92.31 90 LEU A CA 1
ATOM 692 C C . LEU A 1 90 ? 11.640 0.083 0.580 1.00 92.31 90 LEU A C 1
ATOM 694 O O . LEU A 1 90 ? 10.816 -0.128 1.471 1.00 92.31 90 LEU A O 1
ATOM 698 N N . LEU A 1 91 ? 12.802 0.706 0.802 1.00 94.31 91 LEU A N 1
ATOM 699 C CA . LEU A 1 91 ? 13.201 1.235 2.113 1.00 94.31 91 LEU A CA 1
ATOM 700 C C . LEU A 1 91 ? 12.225 2.301 2.633 1.00 94.31 91 LEU A C 1
ATOM 702 O O . LEU A 1 91 ? 12.020 2.401 3.838 1.00 94.31 91 LEU A O 1
ATOM 706 N N . MET A 1 92 ? 11.544 3.056 1.762 1.00 93.56 92 MET A N 1
ATOM 707 C CA . MET A 1 92 ? 10.523 4.017 2.210 1.00 93.56 92 MET A CA 1
ATOM 708 C C . MET A 1 92 ? 9.349 3.337 2.926 1.00 93.56 92 MET A C 1
ATOM 710 O O . MET A 1 92 ? 8.729 3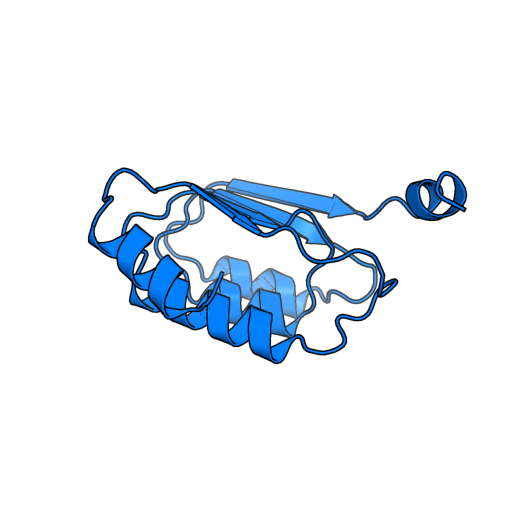.938 3.802 1.00 93.56 92 MET A O 1
ATOM 714 N N . LEU A 1 93 ? 9.052 2.077 2.595 1.00 93.38 93 LEU A N 1
ATOM 715 C CA . LEU A 1 93 ? 8.004 1.311 3.270 1.00 93.38 93 LEU A CA 1
ATOM 716 C C . LEU A 1 93 ? 8.405 0.923 4.703 1.00 93.38 93 LEU A C 1
ATOM 718 O O . LEU A 1 93 ? 7.520 0.650 5.510 1.00 93.38 93 LEU A O 1
ATOM 722 N N . ASP A 1 94 ? 9.701 0.941 5.048 1.00 90.81 94 ASP A N 1
ATOM 723 C CA . ASP A 1 94 ? 10.197 0.748 6.424 1.00 90.81 94 ASP A CA 1
ATOM 724 C C . ASP A 1 94 ? 9.828 1.891 7.363 1.00 90.81 94 ASP A C 1
ATOM 726 O O . ASP A 1 94 ? 9.846 1.716 8.580 1.00 90.81 94 ASP A O 1
ATOM 730 N N . HIS A 1 95 ? 9.431 3.038 6.816 1.00 86.69 95 HIS A N 1
ATOM 731 C CA . HIS A 1 95 ? 8.975 4.179 7.599 1.00 86.69 95 HIS A CA 1
ATOM 732 C C . HIS A 1 95 ? 7.480 4.140 7.935 1.00 86.69 95 HIS A C 1
ATOM 734 O O . HIS A 1 95 ? 7.013 5.005 8.674 1.00 86.69 95 HIS A O 1
ATOM 740 N N . LEU A 1 96 ? 6.729 3.147 7.443 1.00 93.06 96 LEU A N 1
ATOM 741 C CA . LEU A 1 96 ? 5.320 2.989 7.798 1.00 93.06 96 LEU A CA 1
ATOM 742 C C . LEU A 1 96 ? 5.192 2.486 9.247 1.00 93.06 96 LEU A C 1
ATOM 744 O O . LEU A 1 96 ? 5.570 1.349 9.534 1.00 93.06 96 LEU A O 1
ATOM 748 N N . PRO A 1 97 ? 4.639 3.297 10.170 1.00 92.44 97 PRO A N 1
ATOM 749 C CA . PRO A 1 97 ? 4.739 3.043 11.608 1.00 92.44 97 PRO A CA 1
ATOM 750 C C . PRO A 1 97 ? 3.910 1.845 12.078 1.00 92.44 97 PRO A C 1
ATOM 752 O O . PRO A 1 97 ? 4.228 1.244 13.101 1.00 92.44 97 PRO A O 1
ATOM 755 N N . SER A 1 98 ? 2.847 1.510 11.349 1.00 95.06 98 SER A N 1
ATOM 756 C CA . SER A 1 98 ? 1.912 0.441 11.706 1.00 95.06 98 SER A CA 1
ATOM 757 C C . SER A 1 98 ? 2.074 -0.813 10.851 1.00 95.06 98 SER A C 1
ATOM 759 O O . SER A 1 98 ? 1.322 -1.765 11.032 1.00 95.06 98 SER A O 1
ATOM 761 N N . LEU A 1 99 ? 3.034 -0.839 9.922 1.00 96.81 99 LEU A N 1
ATOM 762 C CA . LEU A 1 99 ? 3.154 -1.921 8.953 1.00 96.81 99 LEU A CA 1
ATOM 763 C C . LEU A 1 99 ? 3.757 -3.181 9.583 1.00 96.81 99 LEU A C 1
ATOM 765 O O . LEU A 1 99 ? 4.943 -3.233 9.897 1.00 96.81 99 LEU A O 1
ATOM 769 N N . GLU A 1 100 ? 2.946 -4.227 9.700 1.00 97.00 100 GLU A N 1
ATOM 770 C CA . GLU A 1 100 ? 3.327 -5.510 10.301 1.00 97.00 100 GLU A CA 1
ATOM 771 C C . GLU A 1 100 ? 3.619 -6.579 9.243 1.00 97.00 100 GLU A C 1
ATOM 773 O O . GLU A 1 100 ? 4.433 -7.479 9.456 1.00 97.00 100 GLU A O 1
ATOM 778 N N . LYS A 1 101 ? 2.951 -6.497 8.085 1.00 96.50 101 LYS A N 1
ATOM 779 C CA . LYS A 1 101 ? 3.034 -7.510 7.031 1.00 96.50 101 LYS A CA 1
ATOM 780 C C . LYS A 1 101 ? 3.266 -6.896 5.659 1.00 96.50 101 LYS A C 1
ATOM 782 O O . LYS A 1 101 ? 2.539 -6.001 5.233 1.00 96.50 101 LYS A O 1
ATOM 787 N N . ARG A 1 102 ? 4.221 -7.472 4.921 1.00 94.88 102 ARG A N 1
ATOM 788 C CA . ARG A 1 102 ? 4.469 -7.171 3.506 1.00 94.88 102 ARG A CA 1
ATOM 789 C C . ARG A 1 102 ? 4.450 -8.433 2.668 1.00 94.88 102 ARG A C 1
ATOM 791 O O . ARG A 1 102 ? 4.999 -9.457 3.067 1.00 94.88 102 ARG A O 1
ATOM 798 N N . ALA A 1 103 ? 3.833 -8.342 1.501 1.00 94.12 103 ALA A N 1
ATOM 799 C CA . ALA A 1 103 ? 3.891 -9.372 0.481 1.00 94.12 103 ALA A CA 1
ATOM 800 C C . ALA A 1 103 ? 4.237 -8.729 -0.862 1.00 94.12 103 ALA A C 1
ATOM 802 O O . ALA A 1 103 ? 3.566 -7.793 -1.300 1.00 94.12 103 ALA A O 1
ATOM 803 N N . PHE A 1 104 ? 5.284 -9.244 -1.498 1.00 90.75 104 PHE A N 1
ATOM 804 C CA . PHE A 1 104 ? 5.729 -8.809 -2.813 1.00 90.75 104 PHE A CA 1
ATOM 805 C C . PHE A 1 104 ? 5.586 -9.967 -3.794 1.00 90.75 104 PHE A C 1
ATOM 807 O O . PHE A 1 104 ? 5.997 -11.088 -3.494 1.00 90.75 104 PHE A O 1
ATOM 814 N N . TYR A 1 105 ? 5.007 -9.691 -4.957 1.00 87.44 105 TYR A N 1
ATOM 815 C CA . TYR A 1 105 ? 4.822 -10.676 -6.019 1.00 87.44 105 TYR A CA 1
ATOM 816 C C . TYR A 1 105 ? 5.379 -10.112 -7.318 1.00 87.44 105 TYR A C 1
ATOM 818 O O . TYR A 1 105 ? 5.006 -9.010 -7.710 1.00 87.44 105 TYR A O 1
ATOM 826 N N . GLU A 1 106 ? 6.248 -10.842 -8.004 1.00 77.56 106 GLU A N 1
ATOM 827 C CA . GLU A 1 106 ? 6.685 -10.432 -9.339 1.00 77.56 106 GLU A CA 1
ATOM 828 C C . GLU A 1 106 ? 5.567 -10.661 -10.360 1.00 77.56 106 GLU A C 1
ATOM 830 O O . GLU A 1 106 ? 4.865 -11.674 -10.322 1.00 77.56 106 GLU A O 1
ATOM 835 N N . GLU A 1 107 ? 5.389 -9.717 -11.284 1.00 69.44 107 GLU A N 1
ATOM 836 C CA . GLU A 1 107 ? 4.511 -9.936 -12.433 1.00 69.44 107 GLU A CA 1
ATOM 837 C C . GLU A 1 107 ? 5.091 -11.030 -13.339 1.00 69.44 107 GLU A C 1
ATOM 839 O O . GLU A 1 107 ? 6.120 -10.846 -13.995 1.00 69.44 107 GLU A O 1
ATOM 844 N N . ASP A 1 108 ? 4.416 -12.182 -13.392 1.00 59.25 108 ASP A N 1
ATOM 845 C CA . ASP A 1 108 ? 4.804 -13.272 -14.279 1.00 59.25 108 ASP A CA 1
ATOM 846 C C . ASP A 1 108 ? 4.536 -12.867 -15.737 1.00 59.25 108 ASP A C 1
ATOM 848 O O . ASP A 1 108 ? 3.388 -12.788 -16.199 1.00 59.25 108 ASP A O 1
ATOM 852 N N . ARG A 1 109 ? 5.622 -12.630 -16.484 1.00 55.41 109 ARG A N 1
ATOM 853 C CA . ARG A 1 109 ? 5.612 -12.278 -17.915 1.00 55.41 109 ARG A CA 1
ATOM 854 C C . ARG A 1 109 ? 4.844 -13.287 -18.779 1.00 55.41 109 ARG A C 1
ATOM 856 O O . ARG A 1 109 ? 4.469 -12.951 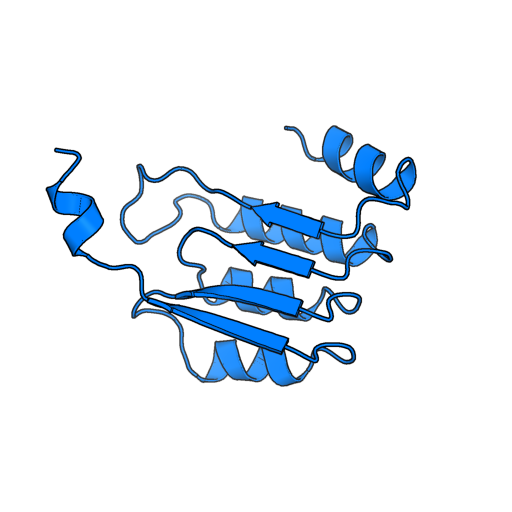-19.900 1.00 55.41 109 ARG A O 1
ATOM 863 N N . ARG A 1 110 ? 4.590 -14.507 -18.288 1.00 51.69 110 ARG A N 1
ATOM 864 C CA . ARG A 1 110 ? 3.827 -15.546 -19.004 1.00 51.69 110 ARG A CA 1
ATOM 865 C C . ARG A 1 110 ? 2.340 -15.222 -19.145 1.00 51.69 110 ARG A C 1
ATOM 867 O O . ARG A 1 110 ? 1.732 -15.632 -20.130 1.00 51.69 110 ARG A O 1
ATOM 874 N N . THR A 1 111 ? 1.773 -14.437 -18.231 1.00 49.62 111 THR A N 1
ATOM 875 C CA . THR A 1 111 ? 0.350 -14.049 -18.261 1.00 49.62 111 THR A CA 1
ATOM 876 C C . THR A 1 111 ? 0.016 -13.177 -19.481 1.00 49.62 111 THR A C 1
ATOM 878 O O . THR A 1 111 ? -1.081 -13.252 -20.017 1.00 49.62 111 THR A O 1
ATOM 881 N N . LEU A 1 112 ? 0.996 -12.427 -20.005 1.00 49.47 112 LEU A N 1
ATOM 882 C CA . LEU A 1 112 ? 0.846 -11.576 -21.195 1.00 49.47 112 LEU A CA 1
ATOM 883 C C . LEU A 1 112 ? 0.775 -12.354 -22.519 1.00 49.47 112 LEU A C 1
ATOM 885 O O . LEU A 1 112 ? 0.325 -11.809 -23.526 1.00 49.47 112 LEU A O 1
ATOM 889 N N . ALA A 1 113 ? 1.255 -13.600 -22.548 1.00 45.44 113 ALA A N 1
ATOM 890 C CA . ALA A 1 113 ? 1.264 -14.419 -23.759 1.00 45.44 113 ALA A CA 1
ATOM 891 C C . ALA A 1 113 ? -0.023 -15.242 -23.935 1.00 45.44 113 ALA A C 1
ATOM 893 O O . ALA A 1 113 ? -0.314 -15.660 -25.051 1.00 45.44 113 ALA A O 1
ATOM 894 N N . ALA A 1 114 ? -0.779 -15.472 -22.856 1.00 43.69 114 ALA A N 1
ATOM 895 C CA . ALA A 1 114 ? -1.980 -16.310 -22.863 1.00 43.69 114 ALA A CA 1
ATOM 896 C C . ALA A 1 114 ? -3.278 -15.546 -23.198 1.00 43.69 114 ALA A C 1
ATOM 898 O O . ALA A 1 114 ? -4.298 -16.178 -23.451 1.00 43.69 114 ALA A O 1
ATOM 899 N N . GLU A 1 115 ? -3.240 -14.211 -23.216 1.00 49.22 115 GLU A N 1
ATOM 900 C CA . GLU A 1 115 ? -4.402 -13.341 -23.477 1.00 49.22 115 GLU A CA 1
ATOM 901 C C . GLU A 1 115 ? -4.287 -12.578 -24.817 1.00 49.22 115 GLU A C 1
ATOM 903 O O . GLU A 1 115 ? -4.940 -11.553 -25.012 1.00 49.22 115 GLU A O 1
ATOM 908 N N . ARG A 1 116 ? -3.438 -13.066 -25.735 1.00 42.12 116 ARG A N 1
ATOM 909 C CA . ARG A 1 116 ? -3.295 -12.563 -27.113 1.00 42.12 116 ARG A CA 1
ATOM 910 C C . ARG A 1 116 ? -4.140 -13.340 -28.111 1.00 42.12 116 ARG A C 1
ATOM 912 O O . ARG A 1 116 ? -4.184 -14.583 -27.997 1.00 42.12 116 ARG A O 1
#

Nearest PDB structures (foldseek):
  4q62-assembly1_A-2  TM=6.489E-01  e=3.276E-02  Legionella pneumophila subsp. pneumophila str. Philadelphia 1
  7n41-assembly2_B  TM=2.439E-01  e=1.648E-01  Thermoanaerobacter italicus Ab9
  5wb4-assembly1_E  TM=2.869E-01  e=7.796E-01  Thermoanaerobacter italicus Ab9
  5fsh-assembly1_B  TM=3.224E-01  e=8.271E+00  Thermus thermophilus HB8

Mean predicted aligned error: 6.88 Å

Foldseek 3Di:
DDLVVVLCCLAVPLVPQEDEDEDDPPDPPDDPCVVVLLVSLLSCLVRNLNHAYYHYPDADALSNLLSVLSNLNYQEYEHEHEPRHDPVSVVSVVNNPNHNYYHYHYDDPVVVVVVD

pLDDT: mean 82.31, std 14.81, range [42.12, 98.06]

Sequence (116 aa):
MDDISLFIAFQVLPSINVLQISRDHRFQGQELHPEYTIALISAVADHAQNLTALHFIRPVTNGIINAISQVSSVTSLSLSMNHTITDEALLMLDHLPSLEKRAFYEEDRRTLAAER

Radius of gyration: 14.26 Å; Cα contacts (8 Å, |Δi|>4): 172; chains: 1; bounding box: 35×28×39 Å

Organism: NCBI:txid2316362

Solvent-accessible surface area (backbone atoms only — not comparable to full-atom values): 6624 Å² total; per-residue (Å²): 134,57,72,67,64,53,52,50,46,38,66,78,35,71,82,54,26,69,47,76,49,77,69,82,76,91,47,85,91,49,73,94,58,57,65,58,58,28,52,52,38,47,52,42,39,78,52,31,72,58,26,34,32,43,36,36,75,45,63,56,50,46,68,43,42,55,32,51,35,58,36,49,47,30,29,34,42,36,40,21,37,48,97,80,54,48,71,73,38,58,54,45,52,72,66,27,84,45,54,77,42,78,45,80,40,74,71,64,73,66,65,71,67,75,79,110

InterPro domains:
  IPR032675 Leucine-rich repeat domain superfamily [G3DSA:3.80.10.10] (3-112)